Protein AF-A0AAW3ZI59-F1 (afdb_monomer_lite)

pLDDT: mean 79.8, std 16.1, range [41.88, 95.38]

Foldseek 3Di:
DDDPPDDDDDDDDD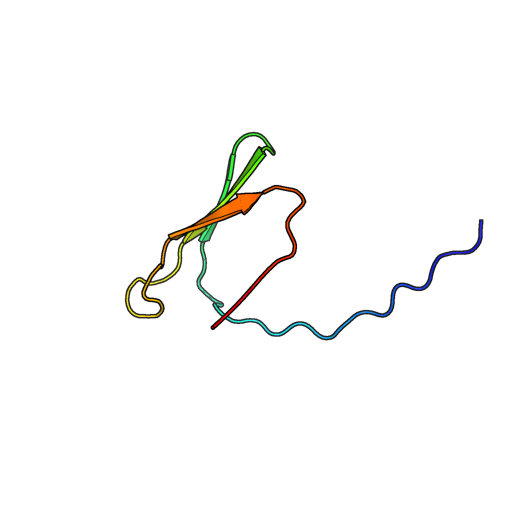APPKDWDDDPLAKIWIAGPCVRDVCRIDIDGNPDPDDDDD

Secondary structure (DSSP, 8-state):
--------PPP--S-SS-EEEEETTTEEEEE--TTT-SS-EEEEETT-------

Radius of gyration: 14.45 Å; chains: 1; bounding box: 36×36×28 Å

Organism: NCBI:txid2774145

Structure (mmCIF, N/CA/C/O backbone):
data_AF-A0AAW3ZI59-F1
#
_entry.id   AF-A0AAW3ZI59-F1
#
loop_
_atom_site.group_PDB
_atom_site.id
_atom_site.type_symbol
_atom_site.label_atom_id
_atom_site.label_alt_id
_atom_site.label_comp_id
_atom_site.label_asym_id
_atom_site.label_entity_id
_atom_site.label_seq_id
_atom_site.pdbx_PDB_ins_code
_atom_site.Cartn_x
_atom_site.Cartn_y
_atom_site.Cartn_z
_atom_site.occupancy
_atom_site.B_iso_or_equiv
_atom_site.auth_seq_id
_atom_site.auth_comp_id
_atom_site.auth_asym_id
_atom_site.auth_atom_i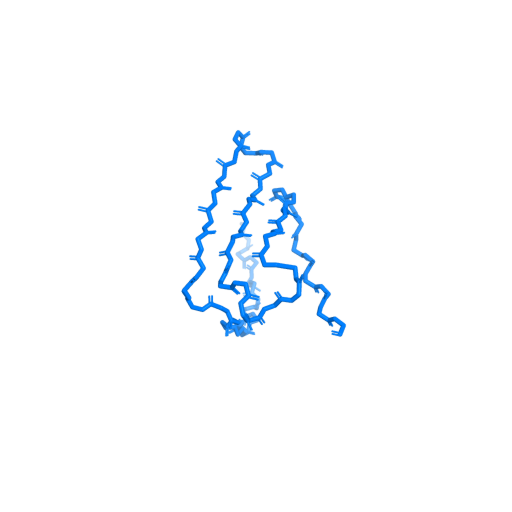d
_atom_site.pdbx_PDB_model_num
ATOM 1 N N . MET A 1 1 ? 25.258 -27.315 -1.467 1.00 46.47 1 MET A N 1
ATOM 2 C CA . MET A 1 1 ? 24.578 -26.016 -1.251 1.00 46.47 1 MET A CA 1
ATOM 3 C C . MET A 1 1 ? 23.790 -26.099 0.052 1.00 46.47 1 MET A C 1
ATOM 5 O O . MET A 1 1 ? 22.779 -26.787 0.087 1.00 4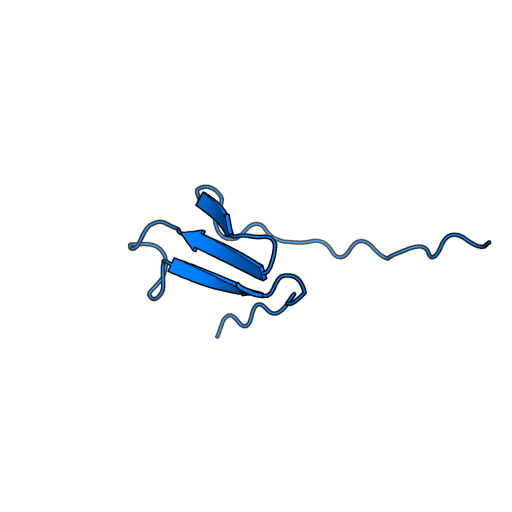6.47 1 MET A O 1
ATOM 9 N N . ALA A 1 2 ? 24.275 -25.500 1.143 1.00 61.28 2 ALA A N 1
ATOM 10 C CA . ALA A 1 2 ? 23.556 -25.509 2.420 1.00 61.28 2 ALA A CA 1
ATOM 11 C C . ALA A 1 2 ? 22.357 -24.547 2.354 1.00 61.28 2 ALA A C 1
ATOM 13 O O . ALA A 1 2 ? 22.500 -23.391 1.952 1.00 61.28 2 ALA A O 1
ATOM 14 N N . ARG A 1 3 ? 21.161 -25.022 2.716 1.00 70.44 3 ARG A N 1
ATOM 15 C CA . ARG A 1 3 ? 19.934 -24.215 2.715 1.00 70.44 3 ARG A CA 1
ATOM 16 C C . ARG A 1 3 ? 20.030 -23.187 3.844 1.00 70.44 3 ARG A C 1
ATOM 18 O O . ARG A 1 3 ? 19.997 -23.558 5.013 1.00 70.44 3 ARG A O 1
ATOM 25 N N . LYS A 1 4 ? 20.154 -21.900 3.506 1.00 70.00 4 LYS A N 1
ATOM 26 C CA . LYS A 1 4 ? 20.140 -20.804 4.486 1.00 70.00 4 LYS A CA 1
ATOM 27 C C . LYS A 1 4 ? 18.793 -20.831 5.215 1.00 70.00 4 LYS A C 1
ATOM 29 O O . LYS A 1 4 ? 17.758 -20.548 4.614 1.00 70.00 4 LYS A O 1
ATOM 34 N N . GLN A 1 5 ? 18.794 -21.223 6.487 1.00 66.50 5 GLN A N 1
ATOM 35 C CA . GLN A 1 5 ? 17.595 -21.220 7.320 1.00 66.50 5 GLN A CA 1
ATOM 36 C C . GLN A 1 5 ? 17.243 -19.761 7.633 1.00 66.50 5 GLN A C 1
ATOM 38 O O . GLN A 1 5 ? 17.823 -19.130 8.512 1.00 66.50 5 GLN A O 1
ATOM 43 N N . GLN A 1 6 ? 16.334 -19.184 6.848 1.00 72.94 6 GLN A N 1
ATOM 44 C CA . GLN A 1 6 ? 15.802 -17.855 7.115 1.00 72.94 6 GLN A CA 1
ATOM 45 C C . GLN A 1 6 ? 14.894 -17.946 8.344 1.00 72.94 6 GLN A C 1
ATOM 47 O O . GLN A 1 6 ? 13.844 -18.589 8.295 1.00 72.94 6 GLN A O 1
ATOM 52 N N . GLN A 1 7 ? 15.302 -17.320 9.450 1.00 70.62 7 GLN A N 1
ATOM 53 C CA . GLN A 1 7 ? 14.443 -17.170 10.620 1.00 70.62 7 GLN A CA 1
ATOM 54 C C . GLN A 1 7 ? 13.179 -16.412 10.198 1.00 70.62 7 GLN A C 1
ATOM 56 O O . GLN A 1 7 ? 13.237 -15.245 9.803 1.00 70.62 7 GLN A O 1
ATOM 61 N N . LYS A 1 8 ? 12.030 -17.094 10.224 1.00 72.81 8 LYS A N 1
ATOM 62 C CA . LYS A 1 8 ? 10.734 -16.479 9.935 1.00 72.81 8 LYS A CA 1
ATOM 63 C C . LYS A 1 8 ? 10.403 -15.528 11.080 1.00 72.81 8 LYS A C 1
ATOM 65 O O . LYS A 1 8 ? 10.024 -15.962 12.162 1.00 72.81 8 LYS A O 1
ATOM 70 N N . ARG A 1 9 ? 10.567 -14.227 10.848 1.00 78.56 9 ARG A N 1
ATOM 71 C CA . ARG A 1 9 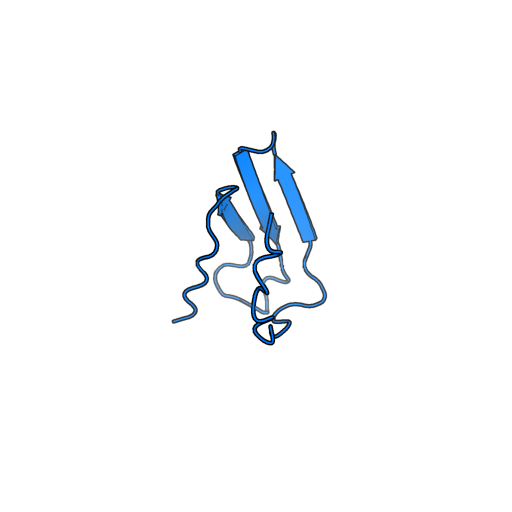? 10.095 -13.200 11.778 1.00 78.56 9 ARG A CA 1
ATOM 72 C C . ARG A 1 9 ? 8.567 -13.231 11.780 1.00 78.56 9 ARG A C 1
ATOM 74 O O . ARG A 1 9 ? 7.963 -13.235 10.710 1.00 78.56 9 ARG A O 1
ATOM 81 N N . ALA A 1 10 ? 7.953 -13.270 12.960 1.00 81.38 10 ALA A N 1
ATOM 82 C CA . ALA A 1 10 ? 6.504 -13.161 13.072 1.00 81.38 10 ALA A CA 1
ATOM 83 C C . ALA A 1 10 ? 6.073 -11.777 12.564 1.00 81.38 10 ALA A C 1
ATOM 85 O O . ALA A 1 10 ? 6.541 -10.752 13.063 1.00 81.38 10 ALA A O 1
ATOM 86 N N . LEU A 1 11 ? 5.231 -11.759 11.534 1.00 84.25 11 LEU A N 1
ATOM 87 C CA . LEU A 1 11 ? 4.647 -10.541 10.981 1.00 84.25 11 LEU A CA 1
ATOM 88 C C . LEU A 1 11 ? 3.256 -10.333 11.581 1.00 84.25 11 LEU A C 1
ATOM 90 O O . LEU A 1 11 ? 2.556 -11.299 11.885 1.00 84.25 11 LEU A O 1
ATOM 94 N N . ARG A 1 12 ? 2.853 -9.069 11.728 1.00 87.50 12 ARG A N 1
ATOM 95 C CA . ARG A 1 12 ? 1.503 -8.681 12.149 1.00 87.50 12 ARG A CA 1
ATOM 96 C C . ARG A 1 12 ? 0.739 -8.128 10.950 1.00 87.50 12 ARG A C 1
ATOM 98 O O . ARG A 1 12 ? 1.266 -7.289 10.225 1.00 87.50 12 AR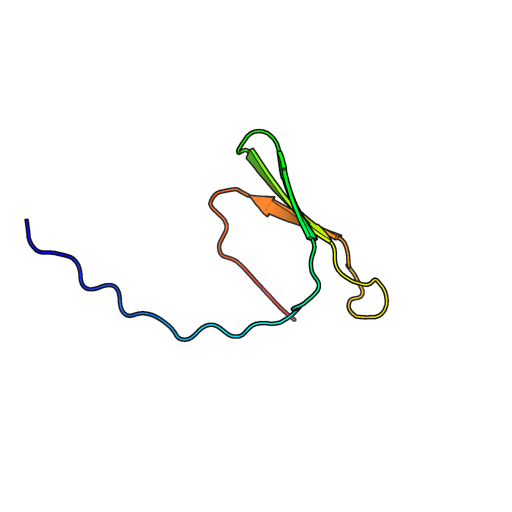G A O 1
ATOM 105 N N . VAL A 1 13 ? -0.506 -8.565 10.782 1.00 87.94 13 VAL A N 1
ATOM 106 C CA . VAL A 1 13 ? -1.442 -7.973 9.817 1.00 87.94 13 VAL A CA 1
ATOM 107 C C . VAL A 1 13 ? -1.950 -6.647 10.384 1.00 87.94 13 VAL A C 1
ATOM 109 O O . VAL A 1 13 ? -2.453 -6.620 11.507 1.00 87.94 13 VAL A O 1
ATOM 112 N N . LEU A 1 14 ? -1.780 -5.558 9.630 1.00 87.50 14 LEU A N 1
ATOM 113 C CA . LEU A 1 14 ? -2.230 -4.216 10.025 1.00 87.50 14 LEU A CA 1
ATOM 114 C C . LEU A 1 14 ? -3.611 -3.893 9.448 1.00 87.50 14 LEU A C 1
ATOM 116 O O . LEU A 1 14 ? -4.516 -3.549 10.198 1.00 87.50 14 LEU A O 1
ATOM 120 N N . TYR A 1 15 ? -3.779 -4.075 8.138 1.00 90.94 15 TYR A N 1
ATOM 121 C CA . TYR A 1 15 ? -5.014 -3.779 7.418 1.00 90.94 15 TYR A CA 1
ATOM 122 C C . TYR A 1 15 ? -5.453 -5.030 6.669 1.00 90.94 15 TYR A C 1
ATOM 124 O O . TYR A 1 15 ? -4.774 -5.465 5.740 1.00 90.94 15 TYR A O 1
ATOM 132 N N . ARG A 1 16 ? -6.542 -5.653 7.131 1.00 90.75 16 ARG A N 1
ATOM 133 C CA . ARG A 1 16 ? -7.045 -6.903 6.547 1.00 90.75 16 ARG A CA 1
ATOM 134 C C . ARG A 1 16 ? -7.758 -6.663 5.219 1.00 90.75 16 ARG A C 1
ATOM 136 O O . ARG A 1 16 ? -7.599 -7.462 4.305 1.00 90.75 16 ARG A O 1
ATOM 143 N N . ASP A 1 17 ? -8.466 -5.544 5.128 1.00 93.81 17 ASP A N 1
ATOM 144 C CA . ASP A 1 17 ? -9.305 -5.177 3.988 1.00 93.81 17 ASP A CA 1
ATOM 145 C C . ASP A 1 17 ? -8.590 -4.153 3.093 1.00 93.81 17 ASP A C 1
ATOM 147 O O . ASP A 1 17 ? -9.113 -3.085 2.783 1.00 93.81 17 ASP A O 1
ATOM 151 N N . CYS A 1 18 ? -7.340 -4.451 2.727 1.00 94.44 18 CYS A N 1
ATOM 152 C CA . CYS A 1 18 ? -6.566 -3.633 1.796 1.00 94.44 18 CYS A CA 1
ATOM 153 C C . CYS A 1 18 ? -6.668 -4.163 0.359 1.00 94.44 18 CYS A C 1
ATOM 155 O O . CYS A 1 18 ? -6.835 -5.362 0.131 1.00 94.44 18 CYS A O 1
ATOM 157 N N . ALA A 1 19 ? -6.516 -3.268 -0.616 1.00 94.06 19 ALA A N 1
ATOM 158 C CA . ALA A 1 19 ? -6.412 -3.612 -2.030 1.00 94.06 19 ALA A CA 1
ATOM 159 C C . ALA A 1 19 ? -5.025 -3.228 -2.558 1.00 94.06 19 ALA A C 1
ATOM 161 O O . ALA A 1 19 ? -4.599 -2.084 -2.403 1.00 94.06 19 ALA A O 1
ATOM 162 N N . GLY A 1 20 ? -4.323 -4.186 -3.169 1.00 91.50 20 GLY A N 1
ATOM 163 C CA . GLY A 1 20 ? -3.001 -3.997 -3.770 1.00 91.50 20 GLY A CA 1
ATOM 164 C C . GLY A 1 20 ? -3.037 -4.108 -5.295 1.00 91.50 20 GLY A C 1
ATOM 165 O O . GLY A 1 20 ? -3.716 -4.987 -5.824 1.00 91.50 20 GLY A O 1
ATOM 166 N N . ILE A 1 21 ? -2.311 -3.236 -5.996 1.00 89.19 21 ILE A N 1
ATOM 167 C CA . ILE A 1 21 ? -2.149 -3.249 -7.456 1.00 89.19 21 ILE A CA 1
ATOM 168 C C . ILE A 1 21 ? -0.666 -3.144 -7.799 1.00 89.19 21 ILE A C 1
ATOM 170 O O . ILE A 1 21 ? 0.005 -2.193 -7.393 1.00 89.19 21 ILE A O 1
ATOM 174 N N . ASP A 1 22 ? -0.190 -4.060 -8.635 1.00 89.75 22 ASP A N 1
ATOM 175 C CA . ASP A 1 22 ? 1.183 -4.053 -9.130 1.00 89.75 22 ASP A CA 1
ATOM 176 C C . ASP A 1 22 ? 1.232 -3.465 -10.537 1.00 89.75 22 ASP A C 1
ATOM 178 O O . ASP A 1 22 ? 0.573 -3.952 -11.458 1.00 89.75 22 ASP A O 1
ATOM 182 N N . ILE A 1 23 ? 2.031 -2.414 -10.722 1.00 85.44 23 ILE A N 1
ATOM 183 C CA . ILE A 1 23 ? 2.195 -1.751 -12.017 1.00 85.44 23 ILE A CA 1
ATOM 184 C C . ILE A 1 23 ? 3.564 -2.112 -12.578 1.00 85.44 23 ILE A C 1
ATOM 186 O O . ILE A 1 23 ? 4.598 -1.678 -12.065 1.00 85.44 23 ILE A O 1
ATOM 190 N N . GLY A 1 24 ? 3.566 -2.916 -13.645 1.00 80.31 24 GLY A N 1
ATOM 191 C CA . GLY A 1 24 ? 4.750 -3.190 -14.468 1.00 80.31 24 GLY A CA 1
ATOM 192 C C . GLY A 1 24 ? 5.970 -3.709 -13.700 1.00 80.31 24 GLY A C 1
ATOM 193 O O . GLY A 1 24 ? 7.092 -3.452 -14.125 1.00 80.31 24 GLY A O 1
ATOM 194 N N . ALA A 1 25 ? 5.763 -4.367 -12.552 1.00 74.88 25 ALA A N 1
ATOM 195 C CA . ALA A 1 25 ? 6.822 -4.803 -11.638 1.00 74.88 25 ALA A CA 1
ATOM 196 C C . ALA A 1 25 ? 7.817 -3.690 -11.238 1.00 74.88 25 ALA A C 1
ATOM 198 O O . ALA A 1 25 ? 8.967 -3.983 -10.912 1.00 74.88 25 ALA A O 1
ATOM 199 N N . SER A 1 26 ? 7.387 -2.421 -11.253 1.00 80.50 26 SER A N 1
ATOM 200 C CA . SER A 1 26 ? 8.187 -1.253 -10.850 1.00 80.50 26 SER A CA 1
ATOM 201 C C . SER A 1 26 ? 7.678 -0.624 -9.550 1.00 80.50 26 SER A C 1
ATOM 203 O O . SER A 1 26 ? 8.470 -0.198 -8.704 1.00 80.50 26 SER A O 1
ATOM 205 N N . VAL A 1 27 ? 6.360 -0.643 -9.345 1.00 85.44 27 VAL A N 1
ATOM 206 C CA . VAL A 1 27 ? 5.703 -0.070 -8.171 1.00 85.44 27 VAL A CA 1
ATOM 207 C C . VAL A 1 27 ? 4.491 -0.904 -7.764 1.00 85.44 27 VAL A C 1
ATOM 209 O O . VAL A 1 27 ? 3.741 -1.383 -8.611 1.00 85.44 27 VAL A O 1
ATOM 212 N N . HIS A 1 28 ? 4.318 -1.073 -6.457 1.00 90.19 28 HIS A N 1
ATOM 213 C CA . HIS A 1 28 ? 3.131 -1.657 -5.841 1.00 90.19 28 HIS A CA 1
ATOM 214 C C . HIS A 1 28 ? 2.332 -0.526 -5.202 1.00 90.19 28 HIS A C 1
ATOM 216 O O . HIS A 1 28 ? 2.872 0.228 -4.394 1.00 90.19 28 HIS A O 1
ATOM 222 N N . TRP A 1 29 ? 1.060 -0.393 -5.535 1.00 91.81 29 TRP A N 1
ATOM 223 C CA . TRP A 1 29 ? 0.149 0.538 -4.882 1.00 91.81 29 TRP A CA 1
ATOM 224 C C . TRP A 1 29 ? -0.756 -0.219 -3.930 1.00 91.81 29 TRP A C 1
ATOM 226 O O . TRP A 1 29 ? -1.271 -1.273 -4.282 1.00 91.81 29 TRP A O 1
ATOM 236 N N . VAL A 1 30 ? -0.959 0.320 -2.733 1.00 93.12 30 VAL A N 1
ATOM 237 C CA . VAL A 1 30 ? -1.892 -0.237 -1.750 1.00 93.12 30 VAL A CA 1
ATOM 238 C C . VAL A 1 30 ? -2.856 0.853 -1.321 1.00 93.12 30 VAL A C 1
ATOM 240 O O . VAL A 1 30 ? -2.422 1.954 -0.980 1.00 93.12 30 VAL A O 1
ATOM 243 N N . ALA A 1 31 ? -4.143 0.524 -1.329 1.00 95.19 31 ALA A N 1
ATOM 244 C CA . ALA A 1 31 ? -5.222 1.345 -0.806 1.00 95.19 31 ALA A CA 1
ATOM 245 C C . ALA A 1 31 ? -5.903 0.644 0.379 1.00 95.19 31 ALA A C 1
ATOM 247 O O . ALA A 1 31 ? -6.057 -0.582 0.390 1.00 95.19 31 ALA A O 1
ATOM 248 N N . ILE A 1 32 ? -6.311 1.432 1.367 1.00 95.38 32 ILE A N 1
ATOM 249 C CA . ILE A 1 32 ? -7.118 1.022 2.523 1.00 95.38 32 ILE A CA 1
ATOM 250 C C . ILE A 1 32 ? -8.285 1.994 2.713 1.00 95.38 32 ILE A C 1
ATOM 252 O O . ILE A 1 32 ? -8.378 3.003 2.013 1.00 95.38 32 ILE A O 1
ATOM 256 N N . ASP A 1 33 ? -9.170 1.701 3.664 1.00 94.62 33 ASP A N 1
ATOM 257 C CA . ASP A 1 33 ? -10.244 2.618 4.045 1.00 94.62 33 ASP A CA 1
ATOM 258 C C . ASP A 1 33 ? -9.662 3.970 4.533 1.00 94.62 33 ASP A C 1
ATOM 260 O O . ASP A 1 33 ? -8.829 3.979 5.449 1.00 94.62 33 ASP A O 1
ATOM 264 N N . PRO A 1 34 ? -10.076 5.115 3.950 1.00 94.69 34 PRO A N 1
ATOM 265 C CA . PRO A 1 34 ? -9.628 6.450 4.354 1.00 94.69 34 PRO A CA 1
ATOM 266 C C . PRO A 1 34 ? -9.933 6.819 5.808 1.00 94.69 34 PRO A C 1
ATOM 268 O O . PRO A 1 34 ? -9.283 7.713 6.346 1.00 94.69 34 PRO A O 1
ATOM 271 N N . ALA A 1 35 ? -10.876 6.147 6.469 1.00 95.12 35 ALA A N 1
ATOM 272 C CA . ALA A 1 35 ? -11.140 6.349 7.891 1.00 95.12 35 ALA A CA 1
ATOM 273 C C . ALA A 1 35 ? -10.064 5.728 8.804 1.00 95.12 35 ALA A C 1
ATOM 275 O O . ALA A 1 35 ? -10.004 6.066 9.987 1.00 95.12 35 ALA A O 1
ATOM 276 N N . LEU A 1 36 ? -9.225 4.822 8.286 1.00 92.12 36 LEU A N 1
ATOM 277 C CA . LEU A 1 36 ? -8.262 4.050 9.081 1.00 92.12 36 LEU A CA 1
ATOM 278 C C . LEU A 1 36 ? -6.841 4.634 9.088 1.00 92.12 36 LEU A C 1
ATOM 280 O O . LEU A 1 36 ? -6.051 4.268 9.958 1.00 92.12 36 LEU A O 1
ATOM 284 N N . ASP A 1 37 ? -6.494 5.517 8.146 1.00 93.25 37 ASP A N 1
ATOM 285 C CA . ASP A 1 37 ? -5.148 6.094 8.025 1.00 93.25 37 ASP A CA 1
ATOM 286 C C . ASP A 1 37 ? -5.193 7.465 7.336 1.00 93.25 37 ASP A C 1
ATOM 288 O O . ASP A 1 37 ? -5.926 7.669 6.371 1.00 93.25 37 ASP A O 1
ATOM 292 N N . ALA A 1 38 ? -4.360 8.401 7.796 1.00 92.38 38 ALA A N 1
ATOM 293 C CA . ALA A 1 38 ? -4.258 9.741 7.215 1.00 92.38 38 ALA A CA 1
ATOM 294 C C . ALA A 1 38 ? -3.697 9.748 5.777 1.00 92.38 38 ALA A C 1
ATOM 296 O O . ALA A 1 38 ? -3.884 10.714 5.040 1.00 92.38 38 ALA A O 1
ATOM 297 N N . GLN A 1 39 ? -2.991 8.688 5.376 1.00 93.69 39 GLN A N 1
ATOM 298 C CA . GLN A 1 39 ? -2.511 8.452 4.015 1.00 93.69 39 GLN A CA 1
ATOM 299 C C . GLN A 1 39 ? -2.978 7.069 3.538 1.00 93.69 39 GLN A C 1
ATOM 301 O O . GLN A 1 39 ? -2.198 6.107 3.561 1.00 93.69 39 GLN A O 1
ATOM 306 N N . PRO A 1 40 ? -4.241 6.960 3.093 1.00 94.12 40 PRO A N 1
ATOM 307 C CA . PRO A 1 40 ? -4.877 5.675 2.813 1.00 94.12 40 PRO A CA 1
ATOM 308 C C . PRO A 1 40 ? -4.416 5.009 1.516 1.00 94.12 40 PRO A C 1
ATOM 310 O O . PRO A 1 40 ? -4.662 3.823 1.328 1.00 94.12 40 PRO A O 1
ATOM 313 N N . THR A 1 41 ? -3.709 5.735 0.645 1.00 94.75 41 THR A N 1
ATOM 314 C CA . THR A 1 41 ? -3.136 5.200 -0.596 1.00 94.75 41 THR A CA 1
ATOM 315 C C . THR A 1 41 ? -1.635 5.456 -0.626 1.00 94.75 41 THR A C 1
ATOM 317 O O . THR A 1 41 ? -1.201 6.599 -0.472 1.00 94.75 41 THR A O 1
ATOM 320 N N . ARG A 1 42 ? -0.825 4.409 -0.825 1.00 91.38 42 ARG A N 1
ATOM 321 C CA . ARG A 1 42 ? 0.648 4.497 -0.795 1.00 91.38 42 ARG A CA 1
ATOM 322 C C . ARG A 1 42 ? 1.297 3.629 -1.868 1.00 91.38 42 ARG A C 1
ATOM 324 O O . ARG A 1 42 ? 0.807 2.545 -2.177 1.00 91.38 42 ARG A O 1
ATOM 331 N N . SER A 1 43 ? 2.433 4.090 -2.383 1.00 90.25 43 SER A N 1
ATOM 332 C CA . SER A 1 43 ? 3.265 3.356 -3.337 1.00 90.25 43 SER A CA 1
ATOM 333 C C . SER A 1 43 ? 4.501 2.754 -2.672 1.00 90.25 43 SER A C 1
ATOM 335 O O . SER A 1 43 ? 5.176 3.421 -1.885 1.00 90.25 43 SER A O 1
ATOM 337 N N . PHE A 1 44 ? 4.867 1.544 -3.072 1.00 84.81 44 PHE A N 1
ATOM 338 C CA . PHE A 1 44 ? 6.052 0.829 -2.623 1.00 84.81 44 PHE A CA 1
ATOM 339 C C . PHE A 1 44 ? 6.904 0.430 -3.825 1.00 84.81 44 PHE A C 1
ATOM 341 O O . PHE A 1 44 ? 6.403 -0.073 -4.829 1.00 84.81 44 PHE A O 1
ATOM 348 N N . GLY A 1 45 ? 8.215 0.640 -3.716 1.00 82.81 45 GLY A N 1
ATOM 349 C CA . GLY A 1 45 ? 9.158 0.078 -4.676 1.00 82.81 45 GLY A CA 1
ATOM 350 C C . GLY A 1 45 ? 9.218 -1.441 -4.539 1.00 82.81 45 GLY A C 1
ATOM 351 O O . GLY A 1 45 ? 9.072 -1.982 -3.443 1.00 82.81 45 GLY A O 1
ATOM 352 N N . VAL A 1 46 ? 9.494 -2.125 -5.646 1.00 71.00 46 VAL A N 1
ATOM 353 C CA . VAL A 1 46 ? 9.450 -3.600 -5.757 1.00 71.00 46 VAL A CA 1
ATOM 354 C C . VAL A 1 46 ? 10.446 -4.314 -4.835 1.00 71.00 46 VAL A C 1
ATOM 356 O O . VAL A 1 46 ? 10.278 -5.490 -4.540 1.00 71.00 46 VAL A O 1
ATOM 359 N N . ASN A 1 47 ? 11.434 -3.588 -4.297 1.00 62.78 47 ASN A N 1
ATOM 360 C CA . ASN A 1 47 ? 12.432 -4.109 -3.358 1.00 62.78 47 ASN A CA 1
ATOM 361 C C . ASN A 1 47 ? 12.410 -3.422 -1.978 1.00 62.78 47 ASN A C 1
ATOM 363 O O . ASN A 1 47 ? 13.338 -3.599 -1.184 1.00 62.78 47 ASN A O 1
ATOM 367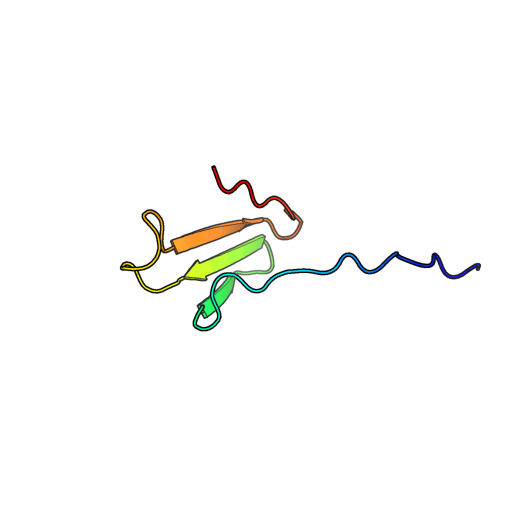 N N . THR A 1 48 ? 11.388 -2.621 -1.661 1.00 53.91 48 THR A N 1
ATOM 368 C CA . THR A 1 48 ? 11.390 -1.794 -0.445 1.00 53.91 48 THR A CA 1
ATOM 369 C C . THR A 1 48 ? 10.561 -2.430 0.672 1.00 53.91 48 THR A C 1
ATOM 371 O O . THR A 1 48 ? 9.392 -2.109 0.860 1.00 53.91 48 THR A O 1
ATOM 374 N N . ILE A 1 49 ? 11.181 -3.277 1.502 1.00 51.50 49 ILE A N 1
ATOM 375 C CA . ILE A 1 49 ? 10.620 -3.648 2.816 1.00 51.50 49 ILE A CA 1
ATOM 376 C C . ILE A 1 49 ? 10.966 -2.529 3.807 1.00 51.50 49 ILE A C 1
ATOM 378 O O . ILE A 1 49 ? 11.881 -2.659 4.622 1.00 51.50 49 ILE A O 1
ATOM 382 N N . ARG A 1 50 ? 10.283 -1.383 3.736 1.00 46.22 50 ARG A N 1
ATOM 383 C CA . ARG A 1 50 ? 10.401 -0.373 4.798 1.00 46.22 50 ARG A CA 1
ATOM 384 C C . ARG A 1 50 ? 9.054 0.245 5.130 1.00 46.22 50 ARG A C 1
ATOM 386 O O . ARG A 1 50 ? 8.670 1.271 4.587 1.00 46.22 50 ARG A O 1
ATOM 393 N N . TRP A 1 51 ? 8.396 -0.366 6.108 1.00 53.91 51 TRP A N 1
ATOM 394 C CA . TRP A 1 51 ? 7.392 0.302 6.923 1.00 53.91 51 TRP A CA 1
ATOM 395 C C . TRP A 1 51 ? 8.101 1.138 7.998 1.00 53.91 51 TRP A C 1
ATOM 397 O O . TRP A 1 51 ? 8.845 0.598 8.817 1.00 53.91 51 TRP A O 1
ATOM 407 N N . ARG A 1 52 ? 7.878 2.456 8.001 1.00 41.88 52 ARG A N 1
ATOM 408 C CA . ARG A 1 52 ? 8.011 3.300 9.196 1.00 41.88 52 ARG A CA 1
ATOM 409 C C . ARG A 1 52 ? 6.611 3.805 9.515 1.00 41.88 52 ARG A C 1
ATOM 411 O O . ARG A 1 52 ? 6.085 4.650 8.802 1.00 41.88 52 ARG A O 1
ATOM 418 N N . ILE A 1 53 ? 6.014 3.220 10.542 1.00 45.22 53 ILE A N 1
ATOM 419 C CA . ILE A 1 53 ? 4.852 3.775 11.231 1.00 45.22 53 ILE A CA 1
ATOM 420 C C . ILE A 1 53 ? 5.461 4.662 12.316 1.00 45.22 53 ILE A C 1
ATOM 422 O O . ILE A 1 53 ? 6.234 4.159 13.136 1.00 45.22 53 ILE A O 1
ATOM 426 N N . GLY A 1 54 ? 5.262 5.972 12.187 1.00 44.03 54 GLY A N 1
ATOM 427 C CA . GLY A 1 54 ? 5.557 6.950 13.233 1.00 44.03 54 GLY A CA 1
ATOM 428 C C . GLY A 1 54 ? 4.353 7.098 14.142 1.00 44.03 54 GLY A C 1
ATOM 429 O O . GLY A 1 54 ? 3.233 6.881 13.628 1.00 44.03 54 GLY A O 1
#

Sequence (54 aa):
MARKQQQKRALRVLYRDCAGIDIGASVHWVAIDPALDAQPTRSFGVNTIRWRIG